Protein AF-A0A5B8UF70-F1 (afdb_monomer_lite)

Structure (mmCIF, N/CA/C/O backbone):
data_AF-A0A5B8UF70-F1
#
_entry.id   AF-A0A5B8UF70-F1
#
loop_
_atom_site.group_PDB
_atom_site.id
_atom_site.type_symbol
_atom_site.label_atom_id
_atom_site.label_alt_id
_atom_site.label_comp_id
_atom_site.label_asym_id
_atom_site.label_entity_id
_atom_site.label_seq_id
_atom_site.pdbx_PDB_ins_code
_atom_site.Cartn_x
_atom_site.Cartn_y
_atom_site.Cartn_z
_atom_site.occupancy
_atom_site.B_iso_or_equiv
_atom_site.auth_seq_id
_atom_site.auth_comp_id
_atom_site.auth_asym_id
_atom_site.auth_atom_id
_atom_site.pdbx_PDB_model_num
ATOM 1 N N . MET A 1 1 ? 13.671 -15.187 23.129 1.00 37.59 1 MET A N 1
ATOM 2 C CA . MET A 1 1 ? 13.662 -13.737 22.848 1.00 37.59 1 MET A CA 1
ATOM 3 C C . MET A 1 1 ? 12.941 -13.544 21.526 1.00 37.59 1 MET A C 1
ATOM 5 O O . MET A 1 1 ? 13.438 -14.039 20.524 1.00 37.59 1 MET A O 1
ATOM 9 N N . SER A 1 2 ? 11.748 -12.949 21.518 1.00 44.66 2 SER A N 1
ATOM 10 C CA . SER A 1 2 ? 11.069 -12.586 20.269 1.00 44.66 2 SER A CA 1
ATOM 11 C C . SER A 1 2 ? 11.820 -11.409 19.648 1.00 44.66 2 SER A C 1
ATOM 13 O O . SER A 1 2 ? 11.979 -10.383 20.310 1.00 44.66 2 SER A O 1
ATOM 15 N N . GLN A 1 3 ? 12.328 -11.554 18.423 1.00 54.28 3 GLN A N 1
ATOM 16 C CA . GLN A 1 3 ? 12.873 -10.413 17.686 1.00 54.28 3 GLN A CA 1
ATOM 17 C C . GLN A 1 3 ? 11.777 -9.349 17.543 1.00 54.28 3 GLN A C 1
ATOM 19 O O . GLN A 1 3 ? 10.652 -9.668 17.165 1.00 54.28 3 GLN A O 1
ATOM 24 N N . SER A 1 4 ? 12.095 -8.103 17.896 1.00 74.62 4 SER A N 1
ATOM 25 C CA . SER A 1 4 ? 11.185 -6.972 17.706 1.00 74.62 4 SER A CA 1
ATOM 26 C C . SER A 1 4 ? 11.009 -6.715 16.210 1.00 74.62 4 SER A C 1
ATOM 28 O O . SER A 1 4 ? 12.006 -6.609 15.494 1.00 74.62 4 SER A O 1
ATOM 30 N N . THR A 1 5 ? 9.766 -6.626 15.734 1.00 84.69 5 THR A N 1
ATOM 31 C CA . THR A 1 5 ? 9.464 -6.325 14.328 1.00 84.69 5 THR A CA 1
ATOM 32 C C . THR A 1 5 ? 9.945 -4.919 13.974 1.00 84.69 5 THR A C 1
ATOM 34 O O . THR A 1 5 ? 9.634 -3.962 14.682 1.00 84.69 5 THR A O 1
ATOM 37 N N . THR A 1 6 ? 10.689 -4.774 12.878 1.00 89.06 6 THR A N 1
ATOM 38 C CA . THR A 1 6 ? 11.172 -3.470 12.400 1.00 89.06 6 THR A CA 1
ATOM 39 C C . THR A 1 6 ? 10.108 -2.726 11.593 1.00 89.06 6 THR A C 1
ATOM 41 O O . THR A 1 6 ? 9.132 -3.307 11.114 1.00 89.06 6 THR A O 1
ATOM 44 N N . PHE A 1 7 ? 10.309 -1.422 11.389 1.00 90.06 7 PHE A N 1
ATOM 45 C CA . PHE A 1 7 ? 9.405 -0.597 10.584 1.00 90.06 7 PHE A CA 1
ATOM 46 C C . PHE A 1 7 ? 9.292 -1.095 9.138 1.00 90.06 7 PHE A C 1
ATOM 48 O O . PHE A 1 7 ? 8.186 -1.285 8.638 1.00 90.06 7 PHE A O 1
ATOM 55 N N . SER A 1 8 ? 10.422 -1.406 8.492 1.00 89.81 8 SER A N 1
ATOM 56 C CA . SER A 1 8 ? 10.417 -1.962 7.134 1.00 89.81 8 SER A CA 1
ATOM 57 C C . SER A 1 8 ? 9.739 -3.335 7.079 1.00 89.81 8 SER A C 1
ATOM 59 O O . SER A 1 8 ? 9.042 -3.619 6.111 1.00 89.81 8 SER A O 1
ATOM 61 N N . GLN A 1 9 ? 9.879 -4.170 8.118 1.00 90.44 9 GLN A N 1
ATOM 62 C CA . GLN A 1 9 ? 9.151 -5.441 8.200 1.00 90.44 9 GLN A CA 1
ATOM 63 C C . GLN A 1 9 ? 7.635 -5.218 8.281 1.00 90.44 9 GLN A C 1
ATOM 65 O O . GLN A 1 9 ? 6.899 -5.890 7.565 1.00 90.44 9 GLN A O 1
ATOM 70 N N . ARG A 1 10 ? 7.159 -4.232 9.059 1.00 92.06 10 ARG A N 1
ATOM 71 C CA . ARG A 1 10 ? 5.728 -3.867 9.088 1.00 92.06 10 ARG A CA 1
ATOM 72 C C . ARG A 1 10 ? 5.209 -3.360 7.754 1.00 92.06 10 ARG A C 1
ATOM 74 O O . ARG A 1 10 ? 4.066 -3.635 7.408 1.00 92.06 10 ARG A O 1
ATOM 81 N N . VAL A 1 11 ? 6.026 -2.632 6.997 1.00 93.38 11 VAL A N 1
ATOM 82 C CA . VAL A 1 11 ? 5.641 -2.244 5.639 1.00 93.38 11 VAL A CA 1
ATOM 83 C C . VAL A 1 11 ? 5.537 -3.484 4.753 1.00 93.38 11 VAL A C 1
ATOM 85 O O . VAL A 1 11 ? 4.512 -3.657 4.106 1.00 93.38 11 VAL A O 1
ATOM 88 N N . ASN A 1 12 ? 6.531 -4.375 4.774 1.00 93.12 12 ASN A N 1
ATOM 89 C CA . ASN A 1 12 ? 6.530 -5.605 3.974 1.00 93.12 12 ASN A CA 1
ATOM 90 C C . ASN A 1 12 ? 5.330 -6.513 4.292 1.00 93.12 12 ASN A C 1
ATOM 92 O O . ASN A 1 12 ? 4.776 -7.127 3.385 1.00 93.12 12 ASN A O 1
ATOM 96 N N . GLU A 1 13 ? 4.866 -6.561 5.546 1.00 93.81 13 GLU A N 1
ATOM 97 C CA . GLU A 1 13 ? 3.632 -7.272 5.918 1.00 93.81 13 GLU A CA 1
ATOM 98 C C . GLU A 1 13 ? 2.423 -6.795 5.099 1.00 93.81 13 GLU A C 1
ATOM 100 O O . GLU A 1 13 ? 1.655 -7.631 4.634 1.00 93.81 13 GLU A O 1
ATOM 105 N N . LEU A 1 14 ? 2.292 -5.491 4.813 1.00 94.75 14 LEU A N 1
ATOM 106 C CA . LEU A 1 14 ? 1.214 -4.959 3.959 1.00 94.75 14 LEU A CA 1
ATOM 107 C C . LEU A 1 14 ? 1.291 -5.447 2.503 1.00 94.75 14 LEU A C 1
ATOM 109 O O . LEU A 1 14 ? 0.296 -5.376 1.781 1.00 94.75 14 LEU A O 1
ATOM 113 N N . PHE A 1 15 ? 2.449 -5.960 2.089 1.00 94.69 15 PHE A N 1
ATOM 114 C CA . PHE A 1 15 ? 2.713 -6.572 0.788 1.00 94.69 15 PHE A CA 1
ATOM 115 C C . PHE A 1 15 ? 2.895 -8.091 0.916 1.00 94.69 15 PHE A C 1
ATOM 117 O O . PHE A 1 15 ? 3.689 -8.685 0.193 1.00 94.69 1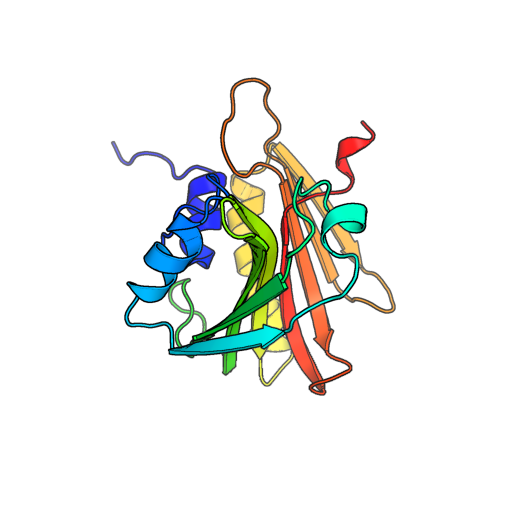5 PHE A O 1
ATOM 124 N N . PHE A 1 16 ? 2.174 -8.730 1.844 1.00 94.06 16 PHE A N 1
ATOM 125 C CA . PHE A 1 16 ? 2.200 -10.186 2.046 1.00 94.06 16 PHE A CA 1
ATOM 126 C C . PHE A 1 16 ? 3.601 -10.730 2.375 1.00 94.06 16 PHE A C 1
ATOM 128 O O . PHE A 1 16 ? 3.969 -11.838 1.994 1.00 94.06 16 PHE A O 1
ATOM 135 N N . GLY A 1 17 ? 4.401 -9.932 3.086 1.00 91.94 17 GLY A N 1
ATOM 136 C CA . GLY A 1 17 ? 5.769 -10.271 3.477 1.00 91.94 17 GLY A CA 1
ATOM 137 C C . GLY A 1 17 ? 6.813 -10.045 2.383 1.00 91.94 17 GLY A C 1
ATOM 138 O O . GLY A 1 17 ? 7.997 -10.267 2.635 1.00 91.94 17 GLY A O 1
ATOM 139 N N . VAL A 1 18 ? 6.412 -9.583 1.194 1.00 92.12 18 VAL A N 1
ATOM 140 C CA . VAL A 1 18 ? 7.345 -9.261 0.112 1.00 92.12 18 VAL A CA 1
ATOM 141 C C . VAL A 1 18 ? 8.217 -8.074 0.510 1.00 92.12 18 VAL A C 1
ATOM 143 O O . VAL A 1 18 ? 7.721 -7.034 0.944 1.00 92.12 18 VAL A O 1
ATOM 146 N N . ASP A 1 19 ? 9.531 -8.224 0.339 1.00 89.56 19 ASP A N 1
ATOM 147 C CA . ASP A 1 19 ? 10.475 -7.143 0.591 1.00 89.56 19 ASP A CA 1
ATOM 148 C C . ASP A 1 19 ? 10.416 -6.080 -0.508 1.00 89.56 19 ASP A C 1
ATOM 150 O O . ASP A 1 19 ? 10.939 -6.257 -1.611 1.00 89.56 19 ASP A O 1
ATOM 154 N N . ILE A 1 20 ? 9.795 -4.945 -0.188 1.00 88.31 20 ILE A N 1
ATOM 155 C CA . ILE A 1 20 ? 9.650 -3.830 -1.127 1.00 88.31 20 ILE A CA 1
ATOM 156 C C . ILE A 1 20 ? 10.815 -2.834 -1.068 1.00 88.31 20 ILE A C 1
ATOM 158 O O . ILE A 1 20 ? 10.847 -1.866 -1.835 1.00 88.31 20 ILE A O 1
ATOM 162 N N . SER A 1 21 ? 11.781 -3.045 -0.169 1.00 79.44 21 SER A N 1
ATOM 163 C CA . SER A 1 21 ? 12.907 -2.128 0.011 1.00 79.44 21 SER A CA 1
ATOM 164 C C . SER A 1 21 ? 13.884 -2.141 -1.166 1.00 79.44 21 SER A C 1
ATOM 166 O O . SER A 1 21 ? 14.458 -1.102 -1.497 1.00 79.44 21 SER A O 1
ATOM 168 N N . ASN A 1 22 ? 14.023 -3.287 -1.840 1.00 67.31 22 ASN A N 1
ATOM 169 C CA . ASN A 1 22 ? 15.005 -3.483 -2.906 1.00 67.31 22 ASN A CA 1
ATOM 170 C C . ASN A 1 22 ? 14.575 -2.889 -4.265 1.00 67.31 22 ASN A C 1
ATOM 172 O O . ASN A 1 22 ? 15.375 -2.873 -5.191 1.00 67.31 22 ASN A O 1
ATOM 176 N N . LYS A 1 23 ? 13.339 -2.367 -4.407 1.00 65.31 23 LYS A N 1
ATOM 177 C CA . LYS A 1 23 ? 12.801 -1.665 -5.607 1.00 65.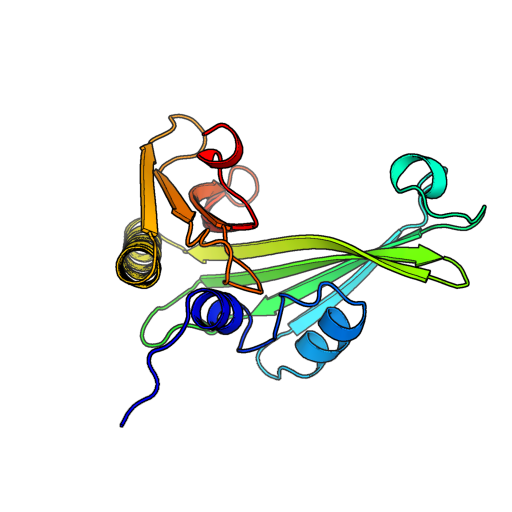31 23 LYS A CA 1
ATOM 178 C C . LYS A 1 23 ? 13.256 -2.233 -6.972 1.00 65.31 23 LYS A C 1
ATOM 180 O O . LYS A 1 23 ? 13.386 -1.501 -7.956 1.00 65.31 23 LYS A O 1
ATOM 185 N N . SER A 1 24 ? 13.510 -3.533 -7.034 1.00 65.38 24 SER A N 1
ATOM 186 C CA . SER A 1 24 ? 14.096 -4.227 -8.173 1.00 65.38 24 SER A CA 1
ATOM 187 C C . SER A 1 24 ? 12.994 -4.868 -9.006 1.00 65.38 24 SER A C 1
ATOM 189 O O . SER A 1 24 ? 11.869 -5.057 -8.543 1.00 65.38 24 SER A O 1
ATOM 191 N N . ALA A 1 25 ? 13.319 -5.259 -10.239 1.00 62.03 25 ALA A N 1
ATOM 192 C CA . ALA A 1 25 ? 12.412 -6.033 -11.086 1.00 62.03 25 ALA A CA 1
ATOM 193 C C . ALA A 1 25 ? 11.889 -7.311 -10.392 1.00 62.03 25 ALA A C 1
ATOM 195 O O . ALA A 1 25 ? 10.752 -7.705 -10.633 1.00 62.03 25 ALA A O 1
ATOM 196 N N . SER A 1 26 ? 12.671 -7.890 -9.469 1.00 77.62 26 SER A N 1
ATOM 197 C CA . SER A 1 26 ? 12.289 -9.065 -8.675 1.00 77.62 26 SER A CA 1
ATOM 198 C C . SER A 1 26 ? 11.131 -8.824 -7.700 1.00 77.62 26 SER A C 1
ATOM 200 O O . SER A 1 26 ? 10.573 -9.791 -7.184 1.00 77.62 26 SER A O 1
ATOM 202 N N . LEU A 1 27 ? 10.736 -7.567 -7.450 1.00 86.88 27 LEU A N 1
ATOM 203 C CA . LEU A 1 27 ? 9.512 -7.254 -6.709 1.00 86.88 27 LEU A CA 1
ATOM 204 C C . LEU A 1 27 ? 8.285 -7.833 -7.424 1.00 86.88 27 LEU A C 1
ATOM 206 O O . LEU A 1 27 ? 7.400 -8.384 -6.774 1.00 86.88 27 LEU A O 1
ATOM 210 N N . LEU A 1 28 ? 8.252 -7.737 -8.758 1.00 89.31 28 LEU A N 1
ATOM 211 C CA . LEU A 1 28 ? 7.158 -8.282 -9.556 1.00 89.31 28 LEU A CA 1
ATOM 212 C C . LEU A 1 28 ? 7.066 -9.802 -9.383 1.00 89.31 28 LEU A C 1
ATOM 214 O O . LEU A 1 28 ? 5.997 -10.309 -9.062 1.00 89.31 28 LEU A O 1
ATOM 218 N N . ASP A 1 29 ? 8.189 -10.504 -9.542 1.00 89.06 29 ASP A N 1
ATOM 219 C CA . ASP A 1 29 ? 8.247 -11.966 -9.420 1.00 89.06 29 ASP A CA 1
ATOM 220 C C . ASP A 1 29 ? 7.864 -12.432 -8.009 1.00 89.06 29 ASP A C 1
ATOM 222 O O . ASP A 1 29 ? 7.147 -13.417 -7.842 1.00 89.06 29 ASP A O 1
ATOM 226 N N . SER A 1 30 ? 8.280 -11.678 -6.986 1.00 92.75 30 SER A N 1
ATOM 227 C CA . SER A 1 30 ? 7.905 -11.949 -5.596 1.00 92.75 30 SER A CA 1
ATOM 228 C C . SER A 1 30 ? 6.396 -11.834 -5.392 1.00 92.75 30 SER A C 1
ATOM 230 O O . SER A 1 30 ? 5.801 -12.726 -4.799 1.00 92.75 30 SER A O 1
ATOM 232 N N . LEU A 1 31 ? 5.757 -10.791 -5.930 1.00 93.62 31 LEU A N 1
ATOM 233 C CA . LEU A 1 31 ? 4.303 -10.618 -5.848 1.00 93.62 31 LEU A CA 1
ATOM 234 C C . LEU A 1 31 ? 3.546 -11.682 -6.655 1.00 93.62 31 LEU A C 1
ATOM 236 O O . LEU A 1 31 ? 2.544 -12.202 -6.175 1.00 93.62 31 LEU A O 1
ATOM 240 N N . LEU A 1 32 ? 4.047 -12.069 -7.834 1.00 93.25 32 LEU A N 1
ATOM 241 C CA . LEU A 1 32 ? 3.483 -13.164 -8.637 1.00 93.25 32 LEU A CA 1
ATOM 242 C C . LEU A 1 32 ? 3.496 -14.513 -7.905 1.00 93.25 32 LEU A C 1
ATOM 244 O O . LEU A 1 32 ? 2.671 -15.374 -8.198 1.00 93.25 32 LEU A O 1
ATOM 248 N N . SER A 1 33 ? 4.420 -14.704 -6.961 1.00 94.19 33 SER A N 1
ATOM 249 C CA . SER A 1 33 ? 4.519 -15.936 -6.175 1.00 94.19 33 SER A CA 1
ATOM 250 C C . SER A 1 33 ? 3.520 -16.024 -5.015 1.00 94.19 33 SER A C 1
ATOM 252 O O . SER A 1 33 ? 3.382 -17.097 -4.427 1.00 94.19 33 SER A O 1
ATOM 254 N N . ILE A 1 34 ? 2.820 -14.930 -4.683 1.00 95.62 34 ILE A N 1
ATOM 255 C CA . ILE A 1 34 ? 1.876 -14.872 -3.561 1.00 95.62 34 ILE A CA 1
ATOM 256 C C . ILE A 1 34 ? 0.505 -15.422 -3.990 1.00 95.62 34 ILE A C 1
ATOM 258 O O . ILE A 1 34 ? -0.180 -14.781 -4.788 1.00 95.62 34 ILE A O 1
ATOM 262 N N . PRO A 1 35 ? 0.039 -16.559 -3.436 1.00 94.00 35 PRO A N 1
ATOM 263 C CA . PRO A 1 35 ? -1.210 -17.195 -3.872 1.00 94.00 35 PRO A CA 1
ATOM 264 C C . PRO A 1 35 ? -2.476 -16.362 -3.633 1.00 94.00 35 PRO A C 1
ATOM 266 O O . PRO A 1 35 ? -3.474 -16.550 -4.321 1.00 94.00 35 PRO A O 1
ATOM 269 N N . GLN A 1 36 ? -2.448 -15.460 -2.649 1.00 94.62 36 GLN A N 1
ATOM 270 C CA . GLN A 1 36 ? -3.566 -14.579 -2.301 1.00 94.62 36 GLN A CA 1
ATOM 271 C C . GLN A 1 36 ? -3.745 -13.417 -3.289 1.00 94.62 36 GLN A C 1
ATOM 273 O O . GLN A 1 36 ? -4.737 -12.691 -3.205 1.00 94.62 36 GLN A O 1
ATOM 278 N N . LEU A 1 37 ? -2.782 -13.203 -4.192 1.00 96.38 37 LEU A N 1
ATOM 279 C CA . LEU A 1 37 ? -2.803 -12.108 -5.150 1.00 96.38 37 LEU A CA 1
ATOM 280 C C . LEU A 1 37 ? -3.306 -12.582 -6.515 1.00 96.38 37 LEU A C 1
ATOM 282 O O . LEU A 1 37 ? -2.739 -13.471 -7.146 1.00 96.38 37 LEU A O 1
ATOM 286 N N . HIS A 1 38 ? -4.334 -11.911 -7.022 1.00 96.62 38 HIS A N 1
ATOM 287 C CA . HIS A 1 38 ? -4.813 -12.076 -8.388 1.00 96.62 38 HIS A CA 1
ATOM 288 C C . HIS A 1 38 ? -4.157 -11.039 -9.293 1.00 96.62 38 HIS A C 1
ATOM 290 O O . HIS A 1 38 ? -4.447 -9.841 -9.200 1.00 96.62 38 HIS A O 1
ATOM 296 N N . HIS A 1 39 ? -3.259 -11.510 -10.155 1.00 95.56 39 HIS A N 1
ATOM 297 C CA . HIS A 1 39 ? -2.485 -10.674 -11.064 1.00 95.56 39 HIS A CA 1
ATOM 298 C C . HIS A 1 39 ? -3.242 -10.365 -12.364 1.00 95.56 39 HIS A C 1
ATOM 300 O O . HIS A 1 39 ? -3.901 -11.221 -12.950 1.00 95.56 39 HIS A O 1
ATOM 306 N N . SER A 1 40 ? -3.115 -9.122 -12.815 1.00 91.12 40 SER A N 1
ATOM 307 C CA . SER A 1 40 ? -3.490 -8.645 -14.144 1.00 91.12 40 SER A CA 1
ATOM 308 C C . SER A 1 40 ? -2.452 -7.628 -14.616 1.00 91.12 40 SER A C 1
ATOM 310 O O . SER A 1 40 ? -1.906 -6.872 -13.808 1.00 91.12 40 SER A O 1
ATOM 312 N N . ASP A 1 41 ? -2.145 -7.592 -15.905 1.00 84.06 41 ASP A N 1
ATOM 313 C CA . ASP A 1 41 ? -1.191 -6.644 -16.471 1.00 84.06 41 ASP A CA 1
ATOM 314 C C . ASP A 1 41 ? -1.732 -5.922 -17.702 1.00 84.06 41 ASP A C 1
ATOM 316 O O . ASP A 1 41 ? -2.545 -6.433 -18.471 1.00 84.06 41 ASP A O 1
ATOM 320 N N . ASN A 1 42 ? -1.256 -4.693 -17.888 1.00 76.69 42 ASN A N 1
ATOM 321 C CA . ASN A 1 42 ? -1.391 -3.968 -19.137 1.00 76.69 42 ASN A CA 1
ATOM 322 C C . ASN A 1 42 ? -0.056 -3.309 -19.520 1.00 76.69 42 ASN A C 1
ATOM 324 O O . ASN A 1 42 ? 0.534 -2.510 -18.791 1.00 76.69 42 ASN A O 1
ATOM 328 N N . GLY A 1 43 ? 0.452 -3.671 -20.697 1.00 69.69 43 GLY A N 1
ATOM 329 C CA . GLY A 1 43 ? 1.630 -3.043 -21.290 1.00 69.69 43 GLY A CA 1
ATOM 330 C C . GLY A 1 43 ? 1.227 -1.865 -22.171 1.00 69.69 43 GLY A C 1
ATOM 331 O O . GLY A 1 43 ? 0.385 -2.020 -23.056 1.00 69.69 43 GLY A O 1
ATOM 332 N N . VAL A 1 44 ? 1.845 -0.699 -21.976 1.00 69.38 44 VAL A N 1
ATOM 333 C CA . VAL A 1 44 ? 1.644 0.479 -22.831 1.00 69.38 44 VAL A CA 1
ATOM 334 C C . VAL A 1 44 ? 2.994 0.984 -23.334 1.00 69.38 44 VAL A C 1
ATOM 336 O O . VAL A 1 44 ? 3.877 1.364 -22.565 1.00 69.38 44 VAL A O 1
ATOM 339 N N . ARG A 1 45 ? 3.165 1.041 -24.659 1.00 68.50 45 ARG A N 1
ATOM 340 C CA . ARG A 1 45 ? 4.330 1.705 -25.259 1.00 68.50 45 ARG A CA 1
ATOM 341 C C . ARG A 1 45 ? 4.144 3.216 -25.179 1.00 68.50 45 ARG A C 1
ATOM 343 O O . ARG A 1 45 ? 3.175 3.741 -25.719 1.00 68.50 45 ARG A O 1
ATOM 350 N N . GLN A 1 46 ? 5.075 3.905 -24.526 1.00 66.06 46 GLN A N 1
ATOM 351 C CA . GLN A 1 46 ? 5.060 5.360 -24.397 1.00 66.06 46 GLN A CA 1
ATOM 352 C C . GLN A 1 46 ? 6.224 5.965 -25.184 1.00 66.06 46 GLN A C 1
ATOM 354 O O . GLN A 1 46 ? 7.379 5.591 -24.994 1.00 66.06 46 GLN A O 1
ATOM 359 N N . TRP A 1 47 ? 5.919 6.910 -26.073 1.00 60.19 47 TRP A N 1
ATOM 360 C CA . TRP A 1 47 ? 6.937 7.703 -26.762 1.00 60.19 47 TRP A CA 1
ATOM 361 C C . TRP A 1 47 ? 7.641 8.630 -25.756 1.00 60.19 47 TRP A C 1
ATOM 363 O O . TRP A 1 47 ? 6.981 9.198 -24.890 1.00 60.19 47 TRP A O 1
ATOM 373 N N . ASN A 1 48 ? 8.964 8.790 -25.862 1.00 62.62 48 ASN A N 1
ATOM 374 C CA . ASN A 1 48 ? 9.802 9.628 -24.985 1.00 62.62 48 ASN A CA 1
ATOM 375 C C . ASN A 1 48 ? 9.879 9.231 -23.492 1.00 62.62 48 ASN A C 1
ATOM 377 O O . ASN A 1 48 ? 10.368 10.015 -22.674 1.00 62.62 48 ASN A O 1
ATOM 381 N N . LEU A 1 49 ? 9.449 8.023 -23.105 1.00 66.75 49 LEU A N 1
ATOM 382 C CA . LEU A 1 49 ? 9.581 7.550 -21.717 1.00 66.75 49 LEU A CA 1
ATOM 383 C C . LEU A 1 49 ? 11.047 7.544 -21.241 1.00 66.75 49 LEU A C 1
ATOM 385 O O . LEU A 1 49 ? 11.352 7.806 -20.080 1.00 66.75 49 LEU A O 1
ATOM 389 N N . ASN A 1 50 ? 11.962 7.299 -22.173 1.00 62.22 50 ASN A N 1
ATOM 390 C CA . ASN A 1 50 ? 13.403 7.373 -21.984 1.00 62.22 50 ASN A CA 1
ATOM 391 C C . ASN A 1 50 ? 13.896 8.748 -21.508 1.00 62.22 50 ASN A C 1
ATOM 393 O O . ASN A 1 50 ? 14.737 8.807 -20.613 1.00 62.22 50 ASN A O 1
ATOM 397 N N . VAL A 1 51 ? 13.334 9.835 -22.047 1.00 61.47 51 VAL A N 1
ATOM 398 C CA . VAL A 1 51 ? 13.655 11.216 -21.655 1.00 61.47 51 VAL A CA 1
ATOM 399 C C . VAL A 1 51 ? 13.104 11.525 -20.263 1.00 61.47 51 VAL A C 1
ATOM 401 O O . VAL A 1 51 ? 13.809 12.101 -19.443 1.00 61.47 51 VAL A O 1
ATOM 404 N N . ALA A 1 52 ? 11.870 11.105 -19.972 1.00 57.81 52 ALA A N 1
ATOM 405 C CA . ALA A 1 52 ? 11.219 11.377 -18.689 1.00 57.81 52 ALA A CA 1
ATOM 406 C C . ALA A 1 52 ? 11.820 10.590 -17.510 1.00 57.81 52 ALA A C 1
ATOM 408 O O . ALA A 1 52 ? 11.647 10.980 -16.358 1.00 57.81 52 ALA A O 1
ATOM 409 N N . MET A 1 53 ? 12.495 9.471 -17.783 1.00 63.66 53 MET A N 1
ATOM 410 C CA . MET A 1 53 ? 12.939 8.531 -16.748 1.00 63.66 53 MET A CA 1
ATOM 411 C C . MET A 1 53 ? 14.438 8.224 -16.782 1.00 63.66 53 MET A C 1
ATOM 413 O O . MET A 1 53 ? 14.882 7.278 -16.121 1.00 63.66 53 MET A O 1
ATOM 417 N N . GLU A 1 54 ? 15.195 9.002 -17.561 1.00 65.19 54 GLU A N 1
ATOM 418 C CA . GLU A 1 54 ? 16.644 8.866 -17.768 1.00 65.19 54 GLU A CA 1
ATOM 419 C C . GLU A 1 54 ? 17.069 7.451 -18.203 1.00 65.19 54 GLU A C 1
ATOM 421 O O . GLU A 1 54 ? 18.183 6.990 -17.935 1.00 65.19 54 GLU A O 1
ATOM 426 N N . MET A 1 55 ? 16.177 6.721 -18.876 1.00 66.25 55 MET A N 1
ATOM 427 C CA . MET A 1 55 ? 16.498 5.396 -19.395 1.00 66.25 55 MET A CA 1
ATOM 428 C C . MET A 1 55 ? 17.270 5.578 -20.702 1.00 66.25 55 MET A C 1
ATOM 430 O O . MET A 1 55 ? 16.747 6.128 -21.663 1.00 66.25 55 MET A O 1
ATOM 434 N N . LYS A 1 56 ? 18.528 5.130 -20.756 1.00 65.12 56 LYS A N 1
ATOM 435 C CA . LYS A 1 56 ? 19.410 5.277 -21.929 1.00 65.12 56 LYS A CA 1
ATOM 436 C C . LYS A 1 56 ? 19.025 4.314 -23.069 1.00 65.12 56 LYS A C 1
ATOM 438 O O . LYS A 1 56 ? 19.780 3.396 -23.373 1.00 65.12 56 LYS A O 1
ATOM 443 N N . SER A 1 57 ? 17.836 4.464 -23.655 1.00 70.44 57 SER A N 1
ATOM 444 C CA . SER A 1 57 ? 17.383 3.673 -24.810 1.00 70.44 57 SER A CA 1
ATOM 445 C C . SER A 1 57 ? 16.299 4.391 -25.608 1.00 70.44 57 SER A C 1
ATOM 447 O O . SER A 1 57 ? 15.447 5.056 -25.035 1.00 70.44 57 SER A O 1
ATOM 449 N N . ASP A 1 58 ? 16.282 4.204 -26.923 1.00 69.12 58 ASP A N 1
ATOM 450 C CA . ASP A 1 58 ? 15.293 4.794 -27.839 1.00 69.12 58 ASP A CA 1
ATOM 451 C C . ASP A 1 58 ? 13.974 3.998 -27.854 1.00 69.12 58 ASP A C 1
ATOM 453 O O . ASP A 1 58 ? 12.972 4.420 -28.432 1.00 69.12 58 ASP A O 1
ATOM 457 N N . LYS A 1 59 ? 13.973 2.825 -27.206 1.00 74.94 59 LYS A N 1
ATOM 458 C CA . LYS A 1 59 ? 12.833 1.918 -27.062 1.00 74.94 59 LYS A CA 1
ATOM 459 C C . LYS A 1 59 ? 12.575 1.678 -25.581 1.00 74.94 59 LYS A C 1
ATOM 461 O O . LYS A 1 59 ? 13.096 0.736 -24.989 1.00 74.94 59 LYS A O 1
ATOM 466 N N . ALA A 1 60 ? 11.771 2.554 -24.994 1.00 78.62 60 ALA A N 1
ATOM 467 C CA . ALA A 1 60 ? 11.289 2.414 -23.628 1.00 78.62 60 ALA A CA 1
ATOM 468 C C . ALA A 1 60 ? 9.768 2.209 -23.628 1.00 78.62 60 ALA A C 1
ATOM 470 O O . ALA A 1 60 ? 9.048 2.820 -24.420 1.00 78.62 60 ALA A O 1
ATOM 471 N N . TRP A 1 61 ? 9.269 1.348 -22.749 1.00 82.81 61 TRP A N 1
ATOM 472 C CA . TRP A 1 61 ? 7.839 1.174 -22.500 1.00 82.81 61 TRP A CA 1
ATOM 473 C C . TRP A 1 61 ? 7.561 1.082 -21.005 1.00 82.81 61 TRP A C 1
ATOM 475 O O . TRP A 1 61 ? 8.468 0.846 -20.205 1.00 82.81 61 TRP A O 1
ATOM 485 N N . SER A 1 62 ? 6.302 1.298 -20.631 1.00 85.62 62 SER A N 1
ATOM 486 C CA . SER A 1 62 ? 5.847 1.081 -19.267 1.00 85.62 62 SER A CA 1
ATOM 487 C C . SER A 1 62 ? 4.875 -0.087 -19.222 1.00 85.62 62 SER A C 1
ATOM 489 O O . SER A 1 62 ? 3.987 -0.239 -20.064 1.00 85.62 62 SER A O 1
ATOM 491 N N . SER A 1 63 ? 5.070 -0.948 -18.238 1.00 87.06 63 SER A N 1
ATOM 492 C CA . SER A 1 63 ? 4.154 -2.027 -17.902 1.00 87.06 63 SER A CA 1
ATOM 493 C C . SER A 1 63 ? 3.562 -1.719 -16.537 1.00 87.06 63 SER A C 1
ATOM 495 O O . SER A 1 63 ? 4.256 -1.292 -15.608 1.00 87.06 63 SER A O 1
ATOM 497 N N . ARG A 1 64 ? 2.249 -1.874 -16.417 1.00 89.81 64 ARG A N 1
ATOM 498 C CA . ARG A 1 64 ? 1.554 -1.745 -15.146 1.00 89.81 64 ARG A CA 1
ATOM 499 C C . ARG A 1 64 ? 0.958 -3.099 -14.802 1.00 89.81 64 ARG A C 1
ATOM 501 O O . ARG A 1 64 ? 0.233 -3.704 -15.584 1.00 89.81 64 ARG A O 1
ATOM 508 N N . HIS A 1 65 ? 1.308 -3.565 -13.615 1.00 92.19 65 HIS A N 1
ATOM 509 C CA . HIS A 1 65 ? 0.883 -4.837 -13.062 1.00 92.19 65 HIS A CA 1
ATOM 510 C C . HIS A 1 65 ? 0.028 -4.546 -11.839 1.00 92.19 65 HIS A C 1
ATOM 512 O O . HIS A 1 65 ? 0.482 -3.902 -10.894 1.00 92.19 65 HIS A O 1
ATOM 518 N N . GLN A 1 66 ? -1.211 -5.006 -11.868 1.00 95.06 66 GLN A N 1
ATOM 519 C CA . GLN A 1 66 ? -2.159 -4.861 -10.785 1.00 95.06 66 GLN A CA 1
ATOM 520 C C . GLN A 1 66 ? -2.382 -6.220 -10.125 1.00 95.06 66 GLN A C 1
ATOM 522 O O . GLN A 1 66 ? -2.702 -7.205 -10.787 1.00 95.06 66 GLN A O 1
ATOM 527 N N . PHE A 1 67 ? -2.234 -6.252 -8.809 1.00 96.38 67 PHE A N 1
ATOM 528 C CA . PHE A 1 67 ? -2.488 -7.402 -7.958 1.00 96.38 67 PHE A CA 1
ATOM 529 C C . PHE A 1 67 ? -3.667 -7.069 -7.055 1.00 96.38 67 PHE A C 1
ATOM 531 O O . PHE A 1 67 ? -3.570 -6.154 -6.239 1.00 96.38 67 PHE A O 1
ATOM 538 N N . SER A 1 68 ? -4.778 -7.779 -7.213 1.00 97.06 68 SER A N 1
ATOM 539 C CA . SER A 1 68 ? -5.961 -7.621 -6.362 1.00 97.06 68 SER A CA 1
ATOM 540 C C . SER A 1 68 ? -6.045 -8.736 -5.324 1.00 97.06 68 SER A C 1
ATOM 542 O O . SER A 1 68 ? -5.600 -9.852 -5.578 1.00 97.06 68 SER A O 1
ATOM 544 N N . PHE A 1 69 ? -6.596 -8.434 -4.152 1.00 96.50 69 PHE A N 1
ATOM 545 C CA . PHE A 1 69 ? -6.764 -9.391 -3.059 1.00 96.50 69 PHE A CA 1
ATOM 546 C C . PHE A 1 69 ? -8.019 -9.083 -2.244 1.00 96.50 69 PHE A C 1
ATOM 548 O O . PHE A 1 69 ? -8.377 -7.923 -2.055 1.00 96.50 69 PHE A O 1
ATOM 555 N N . SER A 1 70 ? -8.696 -10.117 -1.750 1.00 94.44 70 SER A N 1
ATOM 556 C CA . SER A 1 70 ? -9.875 -9.985 -0.877 1.00 94.44 70 SER A CA 1
ATOM 557 C C . SER A 1 70 ? -9.556 -10.236 0.597 1.00 94.44 70 SER A C 1
ATOM 559 O O . SER A 1 70 ? -10.327 -9.855 1.473 1.00 94.44 70 SER A O 1
ATOM 561 N N . GLU A 1 71 ? -8.422 -10.875 0.884 1.00 91.88 71 GLU A N 1
ATOM 562 C CA . GLU A 1 71 ? -7.963 -11.152 2.242 1.00 91.88 71 GLU A CA 1
ATOM 563 C C . GLU A 1 71 ? -6.991 -10.070 2.708 1.00 91.88 71 GLU A C 1
ATOM 565 O O . GLU A 1 71 ? -6.013 -9.756 2.032 1.00 91.88 71 GLU A O 1
ATOM 570 N N . SER A 1 72 ? -7.257 -9.492 3.879 1.00 90.81 72 SER A N 1
ATOM 571 C CA . SER A 1 72 ? -6.366 -8.499 4.474 1.00 90.81 72 SER A CA 1
ATOM 572 C C . SER A 1 72 ? -5.004 -9.120 4.806 1.00 90.81 72 SER A C 1
ATOM 574 O O . SER A 1 72 ? -4.967 -10.146 5.487 1.00 90.81 72 SER A O 1
ATOM 576 N N . PRO A 1 73 ? -3.881 -8.468 4.443 1.00 88.69 73 PRO A N 1
ATOM 577 C CA . PRO A 1 73 ? -2.552 -8.901 4.877 1.00 88.69 73 PRO A CA 1
ATOM 578 C C . PRO A 1 73 ? -2.347 -8.750 6.396 1.00 88.69 73 PRO A C 1
ATOM 580 O O . PRO A 1 73 ? -1.394 -9.282 6.959 1.00 88.69 73 PRO A O 1
ATOM 583 N N . LEU A 1 74 ? -3.241 -8.024 7.078 1.00 86.19 74 LEU A N 1
ATOM 584 C CA . LEU A 1 74 ? -3.281 -7.911 8.532 1.00 86.19 74 LEU A CA 1
ATOM 585 C C . LEU A 1 74 ? -4.392 -8.792 9.122 1.00 86.19 74 LEU A C 1
ATOM 587 O O . LEU A 1 74 ? -5.519 -8.745 8.618 1.00 86.19 74 LEU A O 1
ATOM 591 N N . PRO A 1 75 ? -4.137 -9.509 10.232 1.00 80.06 75 PRO A N 1
ATOM 592 C CA . PRO A 1 75 ? -5.133 -10.378 10.850 1.00 80.06 75 PRO A CA 1
ATOM 593 C C . PRO A 1 75 ? -6.339 -9.585 11.374 1.00 80.06 75 PRO A C 1
ATOM 595 O O . PRO A 1 75 ? -6.216 -8.422 11.779 1.00 80.06 75 PRO A O 1
ATOM 598 N N . ASP A 1 76 ? -7.499 -10.242 11.403 1.00 77.56 76 ASP A N 1
ATOM 599 C CA . ASP A 1 76 ? -8.747 -9.776 12.030 1.00 77.56 76 ASP A CA 1
ATOM 600 C C . ASP A 1 76 ? -9.340 -8.474 11.464 1.00 77.56 76 ASP A C 1
ATOM 602 O O . ASP A 1 76 ? -10.094 -7.766 12.143 1.00 77.56 76 ASP A O 1
ATOM 606 N N . LEU A 1 77 ? -9.001 -8.130 10.221 1.00 79.69 77 LEU A N 1
ATOM 607 C CA . LEU A 1 77 ? -9.551 -6.974 9.522 1.00 79.69 77 LEU A CA 1
ATOM 608 C C . LEU A 1 77 ? -10.239 -7.415 8.232 1.00 79.69 77 LEU A C 1
ATOM 610 O O . LEU A 1 77 ? -9.607 -7.968 7.339 1.00 79.69 77 LEU A O 1
ATOM 614 N N . GLN A 1 78 ? -11.539 -7.150 8.133 1.00 86.75 78 GLN A N 1
ATOM 615 C CA . GLN A 1 78 ? -12.283 -7.351 6.894 1.00 86.75 78 GLN A CA 1
ATOM 616 C C . GLN A 1 78 ? -12.055 -6.169 5.955 1.00 86.75 78 GLN A C 1
ATOM 618 O O . GLN A 1 78 ? -12.086 -5.011 6.379 1.00 86.75 78 GLN A O 1
ATOM 623 N N . ILE A 1 79 ? -11.837 -6.482 4.684 1.00 94.31 79 ILE A N 1
ATOM 624 C CA . ILE A 1 79 ? -11.675 -5.526 3.591 1.00 94.31 79 ILE A CA 1
ATOM 625 C C . ILE A 1 79 ? -12.653 -5.908 2.479 1.00 94.31 79 ILE A C 1
ATOM 627 O O . ILE A 1 79 ? -13.049 -7.068 2.386 1.00 94.31 79 ILE A O 1
ATOM 631 N N . GLU A 1 80 ? -13.060 -4.952 1.647 1.00 94.50 80 GLU A N 1
ATOM 632 C CA . GLU A 1 80 ? -13.847 -5.274 0.448 1.00 94.50 80 GLU A CA 1
ATOM 633 C C . GLU A 1 80 ? -12.919 -5.781 -0.663 1.00 94.50 80 GLU A C 1
ATOM 635 O O . GLU A 1 80 ? -13.162 -6.822 -1.264 1.00 94.50 80 GLU A O 1
ATOM 640 N N . MET A 1 81 ? -11.833 -5.046 -0.906 1.00 95.69 81 MET A N 1
ATOM 641 C CA . MET A 1 81 ? -10.806 -5.380 -1.887 1.00 95.69 81 MET A CA 1
ATOM 642 C C . MET A 1 81 ? -9.546 -4.580 -1.580 1.00 95.69 81 MET A C 1
ATOM 644 O O . MET A 1 81 ? -9.628 -3.401 -1.243 1.00 95.69 81 MET A O 1
ATOM 648 N N . GLY A 1 82 ? -8.379 -5.180 -1.739 1.00 96.44 82 GLY A N 1
ATOM 649 C CA . GLY A 1 82 ? -7.109 -4.481 -1.777 1.00 96.44 82 GLY A CA 1
ATOM 650 C C . GLY A 1 82 ? -6.434 -4.613 -3.131 1.00 96.44 82 GLY A C 1
ATOM 651 O O . GLY A 1 82 ? -6.699 -5.544 -3.892 1.00 96.44 82 GLY A O 1
ATOM 652 N N . THR A 1 83 ? -5.572 -3.648 -3.425 1.00 96.50 83 THR A N 1
ATOM 653 C CA . THR A 1 83 ? -4.836 -3.566 -4.679 1.00 96.50 83 THR A CA 1
ATOM 654 C C . THR A 1 83 ? -3.402 -3.132 -4.416 1.00 96.50 83 THR A C 1
ATOM 656 O O . THR A 1 83 ? -3.159 -2.135 -3.731 1.00 96.50 83 THR A O 1
ATOM 659 N N . ILE A 1 84 ? -2.459 -3.839 -5.032 1.00 95.88 84 ILE A N 1
ATOM 660 C CA . ILE A 1 84 ? -1.079 -3.400 -5.230 1.00 95.88 84 ILE A CA 1
ATOM 661 C C . ILE A 1 84 ? -0.899 -3.131 -6.723 1.00 95.88 84 ILE A C 1
ATOM 663 O O . ILE A 1 84 ? -1.171 -3.999 -7.547 1.00 95.88 84 ILE A O 1
ATOM 667 N N . GLU A 1 85 ? -0.445 -1.938 -7.085 1.00 94.06 85 GLU A N 1
ATOM 668 C CA . GLU A 1 85 ? -0.104 -1.594 -8.466 1.00 94.06 85 GLU A CA 1
ATOM 669 C C . GLU A 1 85 ? 1.399 -1.342 -8.561 1.00 94.06 85 GLU A C 1
ATOM 671 O O . GLU A 1 85 ? 1.939 -0.453 -7.902 1.00 94.06 85 GLU A O 1
ATOM 676 N N . VAL A 1 86 ? 2.066 -2.122 -9.402 1.00 91.56 86 VAL A N 1
ATOM 677 C CA . VAL A 1 86 ? 3.487 -1.999 -9.712 1.00 91.56 86 VAL A CA 1
ATOM 678 C C . VAL A 1 86 ? 3.602 -1.428 -11.116 1.00 91.56 86 VAL A C 1
ATOM 680 O O . VAL A 1 86 ? 3.137 -2.038 -12.076 1.00 91.56 86 VAL A O 1
ATOM 683 N N . THR A 1 87 ? 4.226 -0.262 -11.253 1.00 89.38 87 THR A N 1
ATOM 684 C CA . THR A 1 87 ? 4.546 0.307 -12.568 1.00 89.38 87 THR A CA 1
ATOM 685 C C . THR A 1 87 ? 6.038 0.165 -12.823 1.00 89.38 87 THR A C 1
ATOM 687 O O . THR A 1 87 ? 6.852 0.658 -12.038 1.00 89.38 87 THR A O 1
ATOM 690 N N . LEU A 1 88 ? 6.393 -0.494 -13.921 1.00 87.44 88 LEU A N 1
ATOM 691 C CA . LEU A 1 88 ? 7.766 -0.776 -14.319 1.00 87.44 88 LEU A CA 1
ATOM 692 C C . LEU A 1 88 ? 8.078 -0.035 -15.618 1.00 87.44 88 LEU A C 1
ATOM 694 O O . LEU A 1 88 ? 7.245 0.072 -16.514 1.00 87.44 88 LEU A O 1
ATOM 698 N N . GLY A 1 89 ? 9.285 0.505 -15.689 1.00 85.62 89 GLY A N 1
ATOM 699 C CA . GLY A 1 89 ? 9.884 1.063 -16.887 1.00 85.62 89 GLY A CA 1
ATOM 700 C C . GLY A 1 89 ? 10.831 0.040 -17.463 1.00 85.62 89 GLY A C 1
ATOM 701 O O . GLY A 1 89 ? 11.705 -0.450 -16.746 1.00 85.62 89 GLY A O 1
ATOM 702 N N . GLU A 1 90 ? 10.660 -0.282 -18.732 1.00 82.62 90 GLU A N 1
ATOM 703 C CA . GLU A 1 90 ? 11.398 -1.343 -19.397 1.00 82.62 90 GLU A CA 1
ATOM 704 C C . GLU A 1 90 ? 12.036 -0.815 -20.684 1.00 82.62 90 GLU A C 1
ATOM 706 O O . GLU A 1 90 ? 11.436 -0.045 -21.436 1.00 82.62 90 GLU A O 1
ATOM 711 N N . THR A 1 91 ? 13.279 -1.221 -20.913 1.00 79.25 91 THR A N 1
ATOM 712 C CA . THR A 1 91 ? 13.991 -1.128 -22.189 1.00 79.25 91 THR A CA 1
ATOM 713 C C . THR A 1 91 ? 14.475 -2.522 -22.571 1.00 79.25 91 THR A C 1
ATOM 715 O O . THR A 1 91 ? 14.343 -3.469 -21.796 1.00 79.25 91 THR A O 1
ATOM 718 N N . ASP A 1 92 ? 15.133 -2.646 -23.723 1.00 77.62 92 ASP A N 1
ATOM 719 C CA . ASP A 1 92 ? 15.778 -3.899 -24.140 1.00 77.62 92 ASP A CA 1
ATOM 720 C C . ASP A 1 92 ? 16.828 -4.426 -23.126 1.00 77.62 92 ASP A C 1
ATOM 722 O O . ASP A 1 92 ? 17.211 -5.591 -23.194 1.00 77.62 92 ASP A O 1
ATOM 726 N N . SER A 1 93 ? 17.313 -3.593 -22.191 1.00 75.62 93 SER A N 1
ATOM 727 C CA . SER A 1 93 ? 18.399 -3.940 -21.257 1.00 75.62 93 SER A CA 1
ATOM 728 C C . SER A 1 93 ? 18.149 -3.599 -19.784 1.00 75.62 93 SER A C 1
ATOM 730 O O . SER A 1 93 ? 18.924 -4.025 -18.928 1.00 75.62 93 SER A O 1
ATOM 732 N N . VAL A 1 94 ? 17.106 -2.832 -19.454 1.00 77.88 94 VAL A N 1
ATOM 733 C CA . VAL A 1 94 ? 16.855 -2.337 -18.091 1.00 77.88 94 VAL A CA 1
ATOM 734 C C . VAL A 1 94 ? 15.382 -2.477 -17.738 1.00 77.88 94 VAL A C 1
ATOM 736 O O . VAL A 1 94 ? 14.517 -2.089 -18.513 1.00 77.88 94 VAL A O 1
ATOM 739 N N .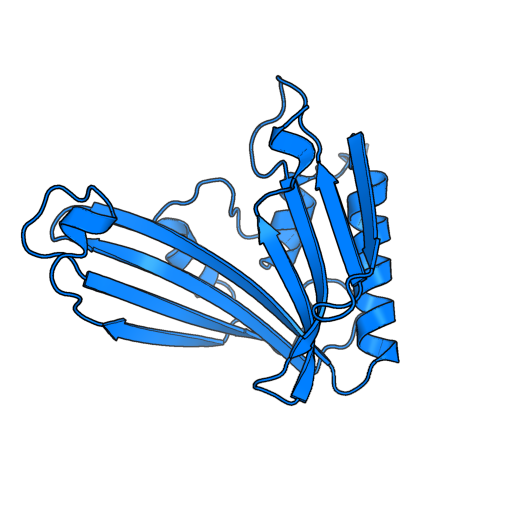 LYS A 1 95 ? 15.107 -2.938 -16.515 1.00 80.69 95 LYS A N 1
ATOM 740 C CA . LYS A 1 95 ? 13.781 -2.915 -15.891 1.00 80.69 95 LYS A CA 1
ATOM 741 C C . LYS A 1 95 ? 13.863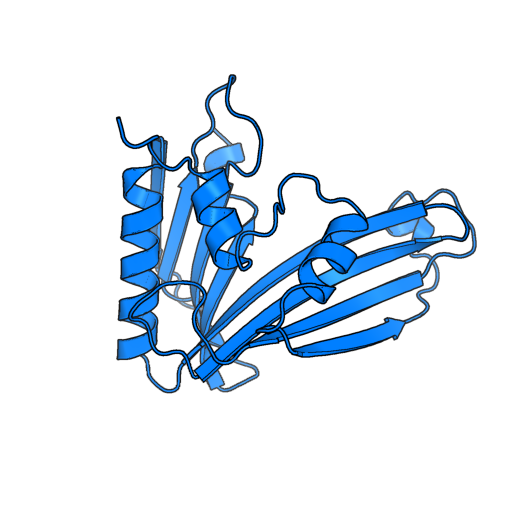 -2.189 -14.549 1.00 80.69 95 LYS A C 1
ATOM 743 O O . LYS A 1 95 ? 14.630 -2.589 -13.676 1.00 80.69 95 LYS A O 1
ATOM 748 N N . LYS A 1 96 ? 13.107 -1.102 -14.394 1.00 80.31 96 LYS A N 1
ATOM 749 C CA . LYS A 1 96 ? 13.153 -0.192 -13.237 1.00 80.31 96 LYS A CA 1
ATOM 750 C C . LYS A 1 96 ? 11.765 -0.029 -12.631 1.00 80.31 96 LYS A C 1
ATOM 752 O O . LYS A 1 96 ? 10.805 0.196 -13.360 1.00 80.31 96 LYS A O 1
ATOM 757 N N . LEU A 1 97 ? 11.658 -0.078 -11.304 1.00 84.06 97 LEU A N 1
ATOM 758 C CA . LEU A 1 97 ? 10.428 0.301 -10.611 1.00 84.06 97 LEU A CA 1
ATOM 759 C C . LEU A 1 97 ? 10.211 1.814 -10.713 1.00 84.06 97 LEU A C 1
ATOM 761 O O . LEU A 1 97 ? 11.068 2.595 -10.301 1.00 84.06 97 LEU A O 1
ATOM 765 N N . LEU A 1 98 ? 9.067 2.216 -11.258 1.00 82.06 98 LEU A N 1
ATOM 766 C CA . LEU A 1 98 ? 8.675 3.620 -11.399 1.00 82.06 98 LEU A CA 1
ATOM 767 C C . LEU A 1 98 ? 7.725 4.039 -10.299 1.00 82.06 98 LEU A C 1
ATOM 769 O O . LEU A 1 98 ? 7.867 5.119 -9.736 1.00 82.06 98 LEU A O 1
ATOM 773 N N . ASN A 1 99 ? 6.756 3.176 -10.007 1.00 86.06 99 ASN A N 1
ATOM 774 C CA . ASN A 1 99 ? 5.758 3.448 -8.999 1.00 86.06 99 ASN A CA 1
ATOM 775 C C . ASN A 1 99 ? 5.299 2.163 -8.314 1.00 86.06 99 ASN A C 1
ATOM 777 O O . ASN A 1 99 ? 5.263 1.096 -8.932 1.00 86.06 99 ASN A O 1
ATOM 781 N N . LEU A 1 100 ? 4.928 2.301 -7.046 1.00 90.75 100 LEU A N 1
ATOM 782 C CA . LEU A 1 100 ? 4.319 1.258 -6.239 1.00 90.75 100 LEU A CA 1
ATOM 783 C C . LEU A 1 100 ? 3.167 1.886 -5.459 1.00 90.75 100 LEU A C 1
ATOM 785 O O . LEU A 1 100 ? 3.398 2.638 -4.514 1.00 90.75 100 LEU A O 1
ATOM 789 N N . ASN A 1 101 ? 1.939 1.569 -5.856 1.00 91.88 101 ASN A N 1
ATOM 790 C CA . ASN A 1 101 ? 0.745 1.998 -5.142 1.00 91.88 101 ASN A CA 1
ATOM 791 C C . ASN A 1 101 ? 0.185 0.830 -4.336 1.00 91.88 101 ASN A C 1
ATOM 793 O O . ASN A 1 101 ? 0.129 -0.299 -4.822 1.00 91.88 101 ASN A O 1
ATOM 797 N N . TRP A 1 102 ? -0.298 1.121 -3.135 1.00 95.56 102 TRP A N 1
ATOM 798 C CA . TRP A 1 102 ? -1.038 0.178 -2.307 1.00 95.56 102 TRP A CA 1
ATOM 799 C C . TRP A 1 102 ? -2.296 0.859 -1.789 1.00 95.56 102 TRP A C 1
ATOM 801 O O . TRP A 1 102 ? -2.242 1.993 -1.298 1.00 95.56 102 TRP A O 1
ATOM 811 N N . HIS A 1 103 ? -3.437 0.188 -1.903 1.00 95.44 103 HIS A N 1
ATOM 812 C CA . HIS A 1 103 ? -4.669 0.663 -1.294 1.00 95.44 103 HIS A CA 1
ATOM 813 C C . HIS A 1 103 ? -5.640 -0.463 -0.969 1.00 95.44 103 HIS A C 1
ATOM 815 O O . HIS A 1 103 ? -5.626 -1.522 -1.586 1.00 95.44 103 HIS A O 1
ATOM 821 N N . VAL A 1 104 ? -6.529 -0.191 -0.021 1.00 96.50 104 VAL A N 1
ATOM 822 C CA . VAL A 1 104 ? -7.580 -1.095 0.433 1.00 96.50 104 VAL A CA 1
ATOM 823 C C . VAL A 1 104 ? -8.897 -0.341 0.481 1.00 96.50 104 VAL A C 1
ATOM 825 O O . VAL A 1 104 ? -8.961 0.775 0.994 1.00 96.50 104 VAL A O 1
ATOM 828 N N . GLN A 1 105 ? -9.940 -0.950 -0.064 1.00 96.50 105 GLN A N 1
ATOM 829 C CA . GLN A 1 105 ? -11.291 -0.422 -0.155 1.00 96.50 105 GLN A CA 1
ATOM 830 C C . GLN A 1 105 ? -12.218 -1.078 0.865 1.00 96.50 105 GLN A C 1
ATOM 832 O O . GLN A 1 105 ? -12.064 -2.244 1.235 1.00 96.50 105 GLN A O 1
ATOM 837 N N . PHE A 1 106 ? -13.209 -0.300 1.287 1.00 95.38 106 PHE A N 1
ATOM 838 C CA . PHE A 1 106 ? -14.212 -0.680 2.265 1.00 95.38 106 PHE A CA 1
ATOM 839 C C . PHE A 1 106 ? -15.592 -0.205 1.816 1.00 95.38 106 PHE A C 1
ATOM 841 O O . PHE A 1 106 ? -15.754 0.894 1.265 1.00 95.38 106 PHE A O 1
ATOM 848 N N . SER A 1 107 ? -16.598 -1.004 2.157 1.00 91.25 107 SER A N 1
ATOM 849 C CA . SER A 1 107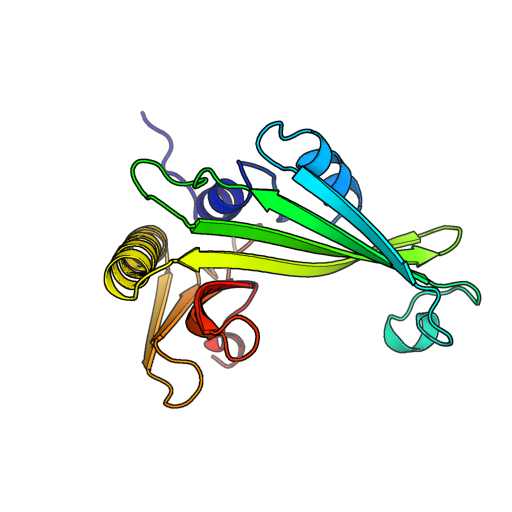 ? -18.007 -0.698 1.923 1.00 91.25 107 SER A CA 1
ATOM 850 C C . SER A 1 107 ? -18.502 0.477 2.762 1.00 91.25 107 SER A C 1
ATOM 852 O O . SER A 1 107 ? -19.417 1.191 2.354 1.00 91.25 107 SER A O 1
ATOM 854 N N . ASP A 1 108 ? -17.904 0.689 3.934 1.00 92.50 108 ASP A N 1
ATOM 855 C CA . ASP A 1 108 ? -18.351 1.667 4.911 1.00 92.50 108 ASP A CA 1
ATOM 856 C C . ASP A 1 108 ? -17.184 2.382 5.606 1.00 92.50 108 ASP A C 1
ATOM 858 O O . ASP A 1 108 ? -16.042 1.917 5.657 1.00 92.50 108 ASP A O 1
ATOM 862 N N . LYS A 1 109 ? -17.499 3.553 6.162 1.00 94.06 109 LYS A N 1
ATOM 863 C CA . LYS A 1 109 ? -16.526 4.420 6.827 1.00 94.06 109 LYS A CA 1
ATOM 864 C C . LYS A 1 109 ? -15.990 3.819 8.123 1.00 94.06 109 LYS A C 1
ATOM 866 O O . LYS A 1 109 ? -14.851 4.094 8.478 1.00 94.06 109 LYS A O 1
ATOM 871 N N . VAL A 1 110 ? -16.809 3.072 8.862 1.00 94.31 110 VAL A N 1
ATOM 872 C CA . VAL A 1 110 ? -16.453 2.565 10.194 1.00 94.31 110 VAL A CA 1
ATOM 873 C C . VAL A 1 110 ? -15.353 1.518 10.060 1.00 94.31 110 VAL A C 1
ATOM 875 O O . VAL A 1 110 ? -14.333 1.618 10.742 1.00 94.31 110 VAL A O 1
ATOM 878 N N . SER A 1 111 ? -15.515 0.584 9.124 1.00 93.81 111 SER A N 1
ATOM 879 C CA . SER A 1 111 ? -14.516 -0.429 8.784 1.00 93.81 111 SER A CA 1
ATOM 880 C C . SER A 1 111 ? -13.212 0.208 8.299 1.00 93.81 111 SER A C 1
ATOM 882 O O . SER A 1 111 ? -12.140 -0.126 8.808 1.00 93.81 111 SER A O 1
ATOM 884 N N . ALA A 1 112 ? -13.297 1.201 7.404 1.00 95.44 112 ALA A N 1
ATOM 885 C CA . ALA A 1 112 ? -12.126 1.925 6.909 1.00 95.44 112 ALA A CA 1
ATOM 886 C C . ALA A 1 112 ? -11.374 2.674 8.024 1.00 95.44 112 ALA A C 1
ATOM 888 O O . ALA A 1 112 ? -10.150 2.594 8.111 1.00 95.44 112 ALA A O 1
ATOM 889 N N . THR A 1 113 ? -12.098 3.363 8.914 1.00 95.50 113 THR A N 1
ATOM 890 C CA . THR A 1 113 ? -11.511 4.048 10.075 1.00 95.50 113 THR A CA 1
ATOM 891 C C . THR A 1 113 ? -10.845 3.059 11.024 1.00 95.50 113 THR A C 1
ATOM 893 O O . THR A 1 113 ? -9.710 3.290 11.428 1.00 95.50 113 THR A O 1
ATOM 896 N N . LYS A 1 114 ? -11.494 1.929 11.335 1.00 94.62 114 LYS A N 1
ATOM 897 C CA . LYS A 1 114 ? -10.914 0.892 12.202 1.00 94.62 114 LYS A CA 1
ATOM 898 C C . LYS A 1 114 ? -9.610 0.340 11.621 1.00 94.62 114 LYS A C 1
ATOM 900 O O . LYS A 1 114 ? -8.642 0.160 12.358 1.00 94.62 114 LYS A O 1
ATOM 905 N N . TYR A 1 115 ? -9.574 0.099 10.310 1.00 95.62 115 TYR A N 1
ATOM 906 C CA . TYR A 1 115 ? -8.363 -0.342 9.621 1.00 95.62 115 TYR A CA 1
ATOM 907 C C . TYR A 1 115 ? -7.260 0.722 9.696 1.00 95.62 115 TYR A C 1
ATOM 909 O O . TYR A 1 115 ? -6.131 0.424 10.082 1.00 95.62 115 TYR A O 1
ATOM 917 N N . PHE A 1 116 ? -7.595 1.975 9.383 1.00 96.50 116 PHE A N 1
ATOM 918 C CA . PHE A 1 116 ? -6.664 3.101 9.424 1.00 96.50 116 PHE A CA 1
ATOM 919 C C . PHE A 1 116 ? -6.082 3.337 10.822 1.00 96.50 116 PHE A C 1
ATOM 921 O O . PHE A 1 116 ? -4.876 3.520 10.958 1.00 96.50 116 PHE A O 1
ATOM 928 N N . ASP A 1 117 ? -6.903 3.283 11.871 1.00 95.69 117 ASP A N 1
ATOM 929 C CA . ASP A 1 117 ? -6.435 3.452 13.247 1.00 95.69 117 ASP A CA 1
ATOM 930 C C . ASP A 1 117 ? -5.546 2.287 13.703 1.00 95.69 117 ASP A C 1
ATOM 932 O O . ASP A 1 117 ? -4.552 2.519 14.393 1.00 95.69 117 ASP A O 1
ATOM 936 N N . LYS A 1 118 ? -5.816 1.053 13.249 1.00 94.94 118 LYS A N 1
ATOM 937 C CA . LYS A 1 118 ? -4.917 -0.087 13.491 1.00 94.94 118 LYS A CA 1
ATOM 938 C C . LYS A 1 118 ? -3.564 0.111 12.808 1.00 94.94 118 LYS A C 1
ATOM 940 O O . LYS A 1 118 ? -2.539 -0.103 13.448 1.00 94.94 118 LYS A O 1
ATOM 945 N N . LEU A 1 119 ? -3.534 0.581 11.559 1.00 95.75 119 LEU A N 1
ATOM 946 C CA . LEU A 1 119 ? -2.270 0.950 10.912 1.00 95.75 119 LEU A CA 1
ATOM 947 C C . LEU A 1 119 ? -1.555 2.076 11.668 1.00 95.75 119 LEU A C 1
ATOM 949 O O . LEU A 1 119 ? -0.349 1.997 11.891 1.00 95.75 119 LEU A O 1
ATOM 953 N N . LYS A 1 120 ? -2.291 3.108 12.100 1.00 95.81 120 LYS A N 1
ATOM 954 C CA . LYS A 1 120 ? -1.715 4.221 12.861 1.00 95.81 120 LYS A CA 1
ATOM 955 C C . LYS A 1 120 ? -1.045 3.761 14.144 1.00 95.81 120 LYS A C 1
ATOM 957 O O . LYS A 1 120 ? 0.009 4.287 14.484 1.00 95.81 120 LYS A O 1
ATOM 962 N N . GLN A 1 121 ? -1.655 2.812 14.846 1.00 95.00 121 GLN A N 1
ATOM 963 C CA . GLN A 1 121 ? -1.061 2.207 16.028 1.00 95.00 121 GLN A CA 1
ATOM 964 C C . GLN A 1 121 ? 0.193 1.406 15.655 1.00 95.00 121 GLN A C 1
ATOM 966 O O . GLN A 1 121 ? 1.266 1.698 16.169 1.00 95.00 121 GLN A O 1
ATOM 971 N N . LEU A 1 122 ? 0.085 0.483 14.689 1.00 93.50 122 LEU A N 1
ATOM 972 C CA . LEU A 1 122 ? 1.194 -0.378 14.255 1.00 93.50 122 LEU A CA 1
ATOM 973 C C . LEU A 1 122 ? 2.453 0.410 13.873 1.00 93.50 122 LEU A C 1
ATOM 975 O O . LEU A 1 122 ? 3.552 0.061 14.297 1.00 93.50 122 LEU A O 1
ATOM 979 N N . PHE A 1 123 ? 2.303 1.472 13.080 1.00 93.88 123 PHE A N 1
ATOM 980 C CA . PHE A 1 123 ? 3.435 2.306 12.681 1.00 93.88 123 PHE A CA 1
ATOM 981 C C . PHE A 1 123 ? 3.806 3.338 13.743 1.00 93.88 123 PHE A C 1
ATOM 983 O O . PHE A 1 123 ? 4.983 3.644 13.906 1.00 93.88 123 PHE A O 1
ATOM 990 N N . GLY A 1 124 ? 2.838 3.849 14.503 1.00 94.00 124 GLY A N 1
ATOM 991 C CA . GLY A 1 124 ? 3.069 4.821 15.570 1.00 94.00 124 GLY A CA 1
ATOM 992 C C . GLY A 1 124 ? 3.864 4.279 16.757 1.00 94.00 124 GLY A C 1
ATOM 993 O O . GLY A 1 124 ? 4.492 5.086 17.447 1.00 94.00 124 GLY A O 1
ATOM 994 N N . ASP A 1 125 ? 3.846 2.959 16.965 1.00 91.56 125 ASP A N 1
ATOM 995 C CA . ASP A 1 125 ? 4.632 2.246 17.980 1.00 91.56 125 ASP A CA 1
ATOM 996 C C . ASP A 1 125 ? 6.101 2.052 17.561 1.00 91.56 125 ASP A C 1
ATOM 998 O O . ASP A 1 125 ? 6.967 1.851 18.410 1.00 91.56 125 ASP A O 1
ATOM 1002 N N . LEU A 1 126 ? 6.394 2.127 16.257 1.00 91.00 126 LEU A N 1
ATOM 1003 C CA . LEU A 1 126 ? 7.737 1.937 15.696 1.00 91.00 126 LEU A CA 1
ATOM 1004 C C . LEU A 1 126 ? 8.388 3.242 15.220 1.00 91.00 126 LEU A C 1
ATOM 1006 O O . LEU A 1 126 ? 9.610 3.313 15.120 1.00 91.00 126 LEU A O 1
ATOM 1010 N N . ALA A 1 127 ? 7.587 4.256 14.889 1.00 91.31 127 ALA A N 1
ATOM 1011 C CA . ALA A 1 127 ? 8.046 5.516 14.321 1.00 91.31 127 ALA A CA 1
ATOM 1012 C C . ALA A 1 127 ? 8.800 6.390 15.337 1.00 91.31 127 ALA A C 1
ATOM 1014 O O . ALA A 1 127 ? 8.363 6.558 16.475 1.00 91.31 127 ALA A O 1
ATOM 1015 N N . THR A 1 128 ? 9.882 7.034 14.894 1.00 90.44 128 THR A N 1
ATOM 1016 C CA . THR A 1 128 ? 10.582 8.075 15.663 1.00 90.44 128 THR A CA 1
ATOM 1017 C C . THR A 1 128 ? 9.907 9.438 15.513 1.00 90.44 128 THR A C 1
ATOM 1019 O O . THR A 1 128 ? 9.850 10.205 16.473 1.00 90.44 128 THR A O 1
ATOM 1022 N N . LYS A 1 129 ? 9.346 9.731 14.331 1.00 91.31 129 LYS A N 1
ATOM 1023 C CA . LYS A 1 129 ? 8.512 10.911 14.064 1.00 91.31 129 LYS A CA 1
ATOM 1024 C C . LYS A 1 129 ? 7.142 10.482 13.546 1.00 91.31 129 LYS A C 1
ATOM 1026 O O . LYS A 1 129 ? 7.035 9.576 12.720 1.00 91.31 129 LYS A O 1
ATOM 1031 N N . LYS A 1 130 ? 6.087 11.157 14.007 1.00 94.31 130 LYS A N 1
ATOM 1032 C CA . LYS A 1 130 ? 4.712 10.939 13.542 1.00 94.31 130 LYS A CA 1
ATOM 1033 C C . LYS A 1 130 ? 3.928 12.242 13.475 1.00 94.31 130 LYS A C 1
ATOM 1035 O O . LYS A 1 130 ? 4.094 13.101 14.337 1.00 94.31 130 LYS A O 1
ATOM 1040 N N . LYS A 1 131 ? 3.063 12.367 12.469 1.00 94.62 131 LYS A N 1
ATOM 1041 C CA . LYS A 1 131 ? 2.205 13.537 12.229 1.00 94.62 131 LYS A CA 1
ATOM 1042 C C . LYS A 1 131 ? 0.813 13.052 11.843 1.00 94.62 131 LYS A C 1
ATOM 1044 O O . LYS A 1 131 ? 0.683 12.127 11.042 1.00 94.62 131 LYS A O 1
ATOM 1049 N N . PHE A 1 132 ? -0.217 13.658 12.423 1.00 96.00 132 PHE A N 1
ATOM 1050 C CA . PHE A 1 132 ? -1.612 13.333 12.139 1.00 96.00 132 PHE A CA 1
ATOM 1051 C C . PHE A 1 132 ? -2.341 14.589 11.705 1.00 96.00 132 PHE A C 1
ATOM 1053 O O . PHE A 1 132 ? -2.345 15.583 12.427 1.00 96.00 132 PHE A O 1
ATOM 1060 N N . GLU A 1 133 ? -2.971 14.525 10.543 1.00 95.00 133 GLU A N 1
ATOM 1061 C CA . GLU A 1 133 ? -3.629 15.668 9.932 1.00 95.00 133 GLU A CA 1
ATOM 1062 C C . GLU A 1 133 ? -4.983 15.271 9.371 1.00 95.00 133 GLU A C 1
ATOM 1064 O O . GLU A 1 133 ? -5.309 14.093 9.191 1.00 95.00 133 GLU A O 1
ATOM 1069 N N . LYS A 1 134 ? -5.789 16.290 9.104 1.00 93.50 134 LYS A N 1
ATOM 1070 C CA . LYS A 1 134 ? -7.058 16.134 8.423 1.00 93.50 134 LYS A CA 1
ATOM 1071 C C . LYS A 1 134 ? -7.158 17.196 7.347 1.00 93.50 134 LYS A C 1
ATOM 1073 O O . LYS A 1 134 ? -7.288 18.379 7.652 1.00 93.50 134 LYS A O 1
ATOM 1078 N N . ASP A 1 135 ? -7.123 16.740 6.111 1.00 90.62 135 ASP A N 1
ATOM 1079 C CA . ASP A 1 135 ? -7.348 17.550 4.933 1.00 90.62 135 ASP A CA 1
ATOM 1080 C C . ASP A 1 135 ? -8.832 17.509 4.535 1.00 90.62 135 ASP A C 1
ATOM 1082 O O . ASP A 1 135 ? -9.541 16.527 4.789 1.00 90.62 135 ASP A O 1
ATOM 1086 N N . LYS A 1 136 ? -9.331 18.604 3.955 1.00 84.38 136 LYS A N 1
ATOM 1087 C CA . LYS A 1 136 ? -10.750 18.723 3.586 1.00 84.38 136 LYS A CA 1
ATOM 1088 C C . LYS A 1 136 ? -11.115 17.856 2.384 1.00 84.38 136 LYS A C 1
ATOM 1090 O O . LYS A 1 136 ? -12.235 17.347 2.351 1.00 84.38 136 LYS A O 1
ATOM 1095 N N . ASP A 1 137 ? -10.183 17.675 1.458 1.00 80.50 137 ASP A N 1
ATOM 1096 C CA . ASP A 1 137 ? -10.412 17.015 0.177 1.00 80.50 137 ASP A CA 1
ATOM 1097 C C . ASP A 1 137 ? -9.957 15.550 0.222 1.00 80.50 137 ASP A C 1
ATOM 1099 O O . ASP A 1 137 ? -10.622 14.665 -0.318 1.00 80.50 137 ASP A O 1
ATOM 1103 N N . ILE A 1 138 ? -8.857 15.273 0.925 1.00 78.69 138 ILE A N 1
ATOM 1104 C CA . ILE A 1 138 ? -8.229 13.947 0.994 1.00 78.69 138 ILE A CA 1
ATOM 1105 C C . ILE A 1 138 ? -8.746 13.134 2.193 1.00 78.69 138 ILE A C 1
ATOM 1107 O O . ILE A 1 138 ? -8.876 11.911 2.106 1.00 78.69 138 ILE A O 1
ATOM 1111 N N . GLY A 1 139 ? -9.094 13.790 3.305 1.00 90.50 139 GLY A N 1
ATOM 1112 C CA . GLY A 1 139 ? -9.549 13.141 4.536 1.00 90.50 139 GLY A CA 1
ATOM 1113 C C . GLY A 1 139 ? -8.462 13.054 5.611 1.00 90.50 139 GLY A C 1
ATOM 1114 O O . GLY A 1 139 ? -7.750 14.020 5.859 1.00 90.50 139 GLY A O 1
ATOM 1115 N N . ASN A 1 140 ? -8.370 11.930 6.327 1.00 96.81 140 ASN A N 1
ATOM 1116 C CA . ASN A 1 140 ? -7.384 11.791 7.407 1.00 96.81 140 ASN A CA 1
ATOM 1117 C C . ASN A 1 140 ? -6.028 11.359 6.846 1.00 96.81 140 ASN A C 1
ATOM 1119 O O . ASN A 1 140 ? -5.964 10.459 6.011 1.00 96.81 140 ASN A O 1
ATOM 1123 N N . ILE A 1 141 ? -4.956 11.951 7.361 1.00 96.69 141 ILE A N 1
ATOM 1124 C CA . ILE A 1 141 ? -3.579 11.702 6.938 1.00 96.69 141 ILE A CA 1
ATOM 1125 C C . ILE A 1 141 ? -2.759 11.317 8.169 1.00 96.69 141 ILE A C 1
ATOM 1127 O O . ILE A 1 141 ? -2.874 11.941 9.227 1.00 96.69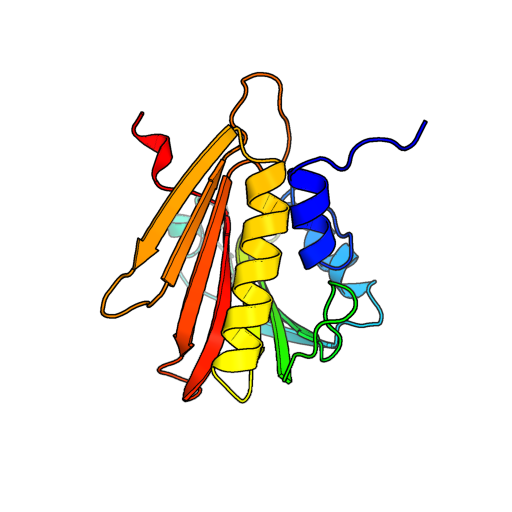 141 ILE A O 1
ATOM 1131 N N . ALA A 1 142 ? -1.941 10.276 8.051 1.00 96.94 142 ALA A N 1
ATOM 1132 C CA . ALA A 1 142 ? -1.009 9.858 9.088 1.00 96.94 142 ALA A CA 1
ATOM 1133 C C . ALA A 1 142 ? 0.368 9.591 8.478 1.00 96.94 142 ALA A C 1
ATOM 1135 O O . ALA A 1 142 ? 0.523 8.685 7.663 1.00 96.94 142 ALA A O 1
ATOM 1136 N N . GLN A 1 143 ? 1.357 10.382 8.878 1.00 96.44 143 GLN A N 1
ATOM 1137 C CA . GLN A 1 143 ? 2.734 10.288 8.403 1.00 96.44 143 GLN A CA 1
ATOM 1138 C C . GLN A 1 143 ? 3.611 9.673 9.493 1.00 96.44 143 GLN A C 1
ATOM 1140 O O . GLN A 1 143 ? 3.487 10.041 10.665 1.00 96.44 143 GLN A O 1
ATOM 1145 N N . PHE A 1 144 ? 4.516 8.776 9.107 1.00 94.62 144 PHE A N 1
ATOM 1146 C CA . PHE A 1 144 ? 5.420 8.075 10.016 1.00 94.62 144 PHE A CA 1
ATOM 1147 C C . PHE A 1 144 ? 6.820 7.997 9.425 1.00 94.62 144 PHE A C 1
ATOM 1149 O O . PHE A 1 144 ? 6.976 7.631 8.261 1.00 94.62 144 PHE A O 1
ATOM 1156 N N . SER A 1 145 ? 7.826 8.287 10.246 1.00 92.06 145 SER A N 1
ATOM 1157 C CA . SER A 1 145 ? 9.228 8.139 9.876 1.00 92.06 145 SER A CA 1
ATOM 1158 C C . SER A 1 145 ? 10.022 7.442 10.969 1.00 92.06 145 SER A C 1
ATOM 1160 O O . SER A 1 145 ? 9.798 7.679 12.158 1.00 92.06 145 SER A O 1
ATOM 1162 N N . THR A 1 146 ? 10.971 6.606 10.558 1.00 88.06 146 THR A N 1
ATOM 1163 C CA . THR A 1 146 ? 12.025 6.033 11.403 1.00 88.06 146 THR A CA 1
ATOM 1164 C C . THR A 1 146 ? 13.406 6.457 10.938 1.00 88.06 146 THR A C 1
ATOM 1166 O O . THR A 1 146 ? 14.353 5.700 11.096 1.00 88.06 146 THR A O 1
ATOM 1169 N N . ARG A 1 147 ? 13.563 7.629 10.307 1.00 73.94 147 ARG A N 1
ATOM 1170 C CA . ARG A 1 147 ? 14.881 8.094 9.846 1.00 73.94 147 ARG A CA 1
ATOM 1171 C C . ARG A 1 147 ? 15.867 8.230 11.011 1.00 73.94 147 ARG A C 1
ATOM 1173 O O . ARG A 1 147 ? 15.969 9.270 11.651 1.00 73.94 147 ARG A O 1
ATOM 1180 N N . ASN A 1 148 ? 16.623 7.165 11.237 1.00 66.38 148 ASN A N 1
ATOM 1181 C CA . ASN A 1 148 ? 17.878 7.124 11.961 1.00 66.38 148 ASN A CA 1
ATOM 1182 C C . ASN A 1 148 ? 18.979 6.835 10.920 1.00 66.38 148 ASN A C 1
ATOM 1184 O O . ASN A 1 148 ? 18.760 5.997 10.038 1.00 66.38 148 ASN A O 1
ATOM 1188 N N . PRO A 1 149 ? 20.145 7.508 10.960 1.00 54.34 149 PRO A N 1
ATOM 1189 C CA . PRO A 1 149 ? 21.231 7.290 9.999 1.00 54.34 149 PRO A CA 1
ATOM 1190 C C . PRO A 1 149 ? 21.662 5.830 9.781 1.00 54.34 149 PRO A C 1
ATOM 1192 O O . PRO A 1 149 ? 22.203 5.519 8.724 1.00 54.34 149 PRO A O 1
ATOM 1195 N N . VAL A 1 150 ? 21.419 4.940 10.749 1.00 57.75 150 VAL A N 1
ATOM 1196 C CA . VAL A 1 150 ? 21.785 3.513 10.681 1.00 57.75 150 VAL A CA 1
ATOM 1197 C C . VAL A 1 150 ? 20.712 2.609 10.064 1.00 57.75 150 VAL A C 1
ATOM 1199 O O . VAL A 1 150 ? 21.004 1.460 9.734 1.00 57.75 150 VAL A O 1
ATOM 1202 N N . ASP A 1 151 ? 19.485 3.105 9.886 1.00 64.12 151 ASP A N 1
ATOM 1203 C CA . ASP A 1 151 ? 18.373 2.281 9.417 1.00 64.12 151 ASP A CA 1
ATOM 1204 C C . ASP A 1 151 ? 18.398 2.126 7.892 1.00 64.12 151 ASP A C 1
ATOM 1206 O O . ASP A 1 151 ? 18.547 3.093 7.138 1.00 64.12 151 ASP A O 1
ATOM 1210 N N . THR A 1 152 ? 18.206 0.891 7.431 1.00 68.75 152 THR A N 1
ATOM 1211 C CA . THR A 1 152 ? 18.085 0.531 6.012 1.00 68.75 152 THR A CA 1
ATOM 1212 C C . THR A 1 152 ? 16.640 0.141 5.687 1.00 68.75 152 THR A C 1
ATOM 1214 O O . THR A 1 152 ? 15.855 -0.187 6.575 1.00 68.75 152 THR A O 1
ATOM 1217 N N . GLY A 1 153 ? 16.262 0.206 4.409 1.00 81.38 153 GLY A N 1
ATOM 1218 C CA . GLY A 1 153 ? 14.920 -0.159 3.945 1.00 81.38 153 GLY A CA 1
ATOM 1219 C C . GLY A 1 153 ? 13.916 0.996 3.891 1.00 81.38 153 GLY A C 1
ATOM 1220 O O . GLY A 1 153 ? 14.296 2.167 3.770 1.00 81.38 153 GLY A O 1
ATOM 1221 N N . VAL A 1 154 ? 12.619 0.661 3.920 1.00 85.56 154 VAL A N 1
ATOM 1222 C CA . VAL A 1 154 ? 11.544 1.665 3.940 1.00 85.56 154 VAL A CA 1
ATOM 1223 C C . VAL A 1 154 ? 11.527 2.336 5.306 1.00 85.56 154 VAL A C 1
ATOM 1225 O O . VAL A 1 154 ? 11.412 1.665 6.328 1.00 85.56 154 VAL A O 1
ATOM 1228 N N . ARG A 1 155 ? 11.639 3.665 5.307 1.00 88.31 155 ARG A N 1
ATOM 1229 C CA . ARG A 1 155 ? 11.767 4.479 6.526 1.00 88.31 155 ARG A CA 1
ATOM 1230 C C . ARG A 1 155 ? 10.679 5.523 6.689 1.00 88.31 155 ARG A C 1
ATOM 1232 O O . ARG A 1 155 ? 10.535 6.055 7.777 1.00 88.31 155 ARG A O 1
ATOM 1239 N N . ASP A 1 156 ? 9.937 5.808 5.626 1.00 90.81 156 ASP A N 1
ATOM 1240 C CA . ASP A 1 156 ? 8.949 6.877 5.581 1.00 90.81 156 ASP A CA 1
ATOM 1241 C C . ASP A 1 156 ? 7.702 6.360 4.876 1.00 90.81 156 ASP A C 1
ATOM 1243 O O . ASP A 1 156 ? 7.789 5.865 3.746 1.00 90.81 156 ASP A O 1
ATOM 1247 N N . ILE A 1 157 ? 6.548 6.491 5.521 1.00 93.94 157 ILE A N 1
ATOM 1248 C CA . ILE A 1 157 ? 5.258 6.222 4.889 1.00 93.94 157 ILE A CA 1
ATOM 1249 C C . ILE A 1 157 ? 4.246 7.300 5.252 1.00 93.94 157 ILE A C 1
ATOM 1251 O O . ILE A 1 157 ? 4.248 7.838 6.362 1.00 93.94 157 ILE A O 1
ATOM 1255 N N . THR A 1 158 ? 3.315 7.524 4.337 1.00 95.62 158 THR A N 1
ATOM 1256 C CA . THR A 1 158 ? 2.104 8.293 4.587 1.00 95.62 158 THR A CA 1
ATOM 1257 C C . THR A 1 158 ? 0.891 7.428 4.296 1.00 95.62 158 THR A C 1
ATOM 1259 O O . THR A 1 158 ? 0.778 6.821 3.231 1.00 95.62 158 THR A O 1
ATOM 1262 N N . LEU A 1 159 ? -0.017 7.367 5.262 1.00 96.88 159 LEU A N 1
ATOM 1263 C CA . LEU A 1 159 ? -1.309 6.717 5.144 1.00 96.88 159 LEU A CA 1
ATOM 1264 C C . LEU A 1 159 ? -2.387 7.772 4.949 1.00 96.88 159 LEU A C 1
ATOM 1266 O O . LEU A 1 159 ? -2.437 8.760 5.682 1.00 96.88 159 LEU A O 1
ATOM 1270 N N . PHE A 1 160 ? -3.298 7.507 4.026 1.00 96.19 160 PHE A N 1
ATOM 1271 C CA . PHE A 1 160 ? -4.460 8.346 3.768 1.00 96.19 160 PHE A CA 1
ATOM 1272 C C . PHE A 1 160 ? -5.726 7.533 3.982 1.00 96.19 160 PHE A C 1
ATOM 1274 O O . PHE A 1 160 ? -5.796 6.388 3.544 1.00 96.19 160 PHE A O 1
ATOM 1281 N N . LEU A 1 161 ? -6.727 8.129 4.620 1.00 96.94 161 LEU A N 1
ATOM 1282 C CA . LEU A 1 161 ? -8.086 7.610 4.709 1.00 96.94 161 LEU A CA 1
ATOM 1283 C C . LEU A 1 161 ? -9.045 8.642 4.125 1.00 96.94 161 LEU A C 1
ATOM 1285 O O . LEU A 1 161 ? -9.267 9.701 4.718 1.00 96.94 161 LEU A O 1
ATOM 1289 N N . GLY A 1 162 ? -9.674 8.280 3.013 1.00 94.19 162 GLY A N 1
ATOM 1290 C CA . GLY A 1 162 ? -10.588 9.146 2.281 1.00 94.19 162 GLY A CA 1
ATOM 1291 C C . GLY A 1 162 ? -11.684 8.368 1.569 1.00 94.19 162 GLY A C 1
ATOM 1292 O O . GLY A 1 162 ? -11.774 7.143 1.662 1.00 94.19 162 GLY A O 1
ATOM 1293 N N . LYS A 1 163 ? -12.544 9.093 0.853 1.00 92.06 163 LYS A N 1
ATOM 1294 C CA . LYS A 1 163 ? -13.500 8.495 -0.079 1.00 92.06 163 LYS A CA 1
ATOM 1295 C C . LYS A 1 163 ? -12.954 8.673 -1.489 1.00 92.06 163 LYS A C 1
ATOM 1297 O O . LYS A 1 163 ? -12.716 9.801 -1.904 1.00 92.06 163 LYS A O 1
ATOM 1302 N N . SER A 1 164 ? -12.749 7.577 -2.212 1.00 87.62 164 SER A N 1
ATOM 1303 C CA . SER A 1 164 ? -12.279 7.638 -3.594 1.00 87.62 164 SER A CA 1
ATOM 1304 C C . SER A 1 164 ? -13.337 8.325 -4.464 1.00 87.62 164 SER A C 1
ATOM 1306 O O . SER A 1 164 ? -14.477 7.850 -4.501 1.00 87.62 164 SER A O 1
ATOM 1308 N N . PRO A 1 165 ? -13.000 9.407 -5.189 1.00 85.00 165 PRO A N 1
ATOM 1309 C CA . PRO A 1 165 ? -13.941 10.053 -6.099 1.00 85.00 165 PRO A CA 1
ATOM 1310 C C . PRO A 1 165 ? -14.260 9.171 -7.315 1.00 85.00 165 PRO A C 1
ATOM 1312 O O . PRO A 1 165 ? -15.332 9.303 -7.896 1.00 85.00 165 PRO A O 1
ATOM 1315 N N . MET A 1 166 ? -13.360 8.248 -7.681 1.00 85.44 166 MET A N 1
ATOM 1316 C CA . MET A 1 166 ? -13.538 7.359 -8.833 1.00 85.44 166 MET A CA 1
ATOM 1317 C C . MET A 1 166 ? -14.467 6.184 -8.531 1.00 85.44 166 MET A C 1
ATOM 1319 O O . MET A 1 166 ? -15.333 5.862 -9.336 1.00 85.44 166 MET A O 1
ATOM 1323 N N . THR A 1 167 ? -14.288 5.528 -7.381 1.00 86.75 167 THR A N 1
ATOM 1324 C CA . THR A 1 167 ? -15.063 4.324 -7.027 1.00 86.75 167 THR A CA 1
ATOM 1325 C C . THR A 1 167 ? -16.205 4.611 -6.060 1.00 86.75 167 THR A C 1
ATOM 1327 O O . THR A 1 167 ? -17.045 3.747 -5.827 1.00 86.75 167 THR A O 1
ATOM 1330 N N . ASN A 1 168 ? -16.255 5.817 -5.481 1.00 89.38 168 ASN A N 1
ATOM 1331 C CA . ASN A 1 168 ? -17.201 6.210 -4.435 1.00 89.38 168 ASN A CA 1
ATOM 1332 C C . ASN A 1 168 ? -17.147 5.300 -3.184 1.00 89.38 168 ASN A C 1
ATOM 1334 O O . ASN A 1 168 ? -18.107 5.237 -2.412 1.00 89.38 168 ASN A O 1
ATOM 1338 N N . LYS A 1 169 ? -16.018 4.612 -2.966 1.00 93.31 169 LYS A N 1
ATOM 1339 C CA . LYS A 1 169 ? -15.748 3.739 -1.812 1.00 93.31 169 LYS A CA 1
ATOM 1340 C C . LYS A 1 169 ? -14.831 4.420 -0.805 1.00 93.31 169 LYS A C 1
ATOM 1342 O O . LYS A 1 169 ? -14.062 5.311 -1.166 1.00 93.31 169 LYS A O 1
ATOM 1347 N N . TYR A 1 170 ? -14.898 3.999 0.456 1.00 95.12 170 TYR A N 1
ATOM 1348 C CA . TYR A 1 170 ? -13.895 4.406 1.438 1.00 95.12 170 TYR A CA 1
ATOM 1349 C C . TYR A 1 170 ? -12.603 3.647 1.172 1.00 95.12 170 TYR A C 1
ATOM 1351 O O . TYR A 1 170 ? -12.639 2.451 0.898 1.00 95.12 170 TYR A O 1
ATOM 1359 N N . GLN A 1 171 ? -11.473 4.342 1.235 1.00 96.19 171 GLN A N 1
ATOM 1360 C CA . GLN A 1 171 ? -10.178 3.784 0.892 1.00 96.19 171 GLN A CA 1
ATOM 1361 C C . GLN A 1 171 ? -9.128 4.194 1.916 1.00 96.19 171 GLN A C 1
ATOM 1363 O O . GLN A 1 171 ? -9.068 5.356 2.322 1.00 96.19 171 GLN A O 1
ATOM 1368 N N . VAL A 1 172 ? -8.284 3.233 2.282 1.00 96.75 172 VAL A N 1
ATOM 1369 C CA . VAL A 1 172 ? -7.003 3.481 2.936 1.00 96.75 172 VAL A CA 1
ATOM 1370 C C . VAL A 1 172 ? -5.900 3.263 1.908 1.00 96.75 172 VAL A C 1
ATOM 1372 O O . VAL A 1 172 ? -5.843 2.196 1.304 1.00 96.75 172 VAL A O 1
ATOM 1375 N N . SER A 1 173 ? -5.038 4.250 1.683 1.00 95.69 173 SER A N 1
ATOM 1376 C CA . SER A 1 173 ? -3.899 4.137 0.762 1.00 95.69 173 SER A CA 1
ATOM 1377 C C . SER A 1 173 ? -2.582 4.439 1.452 1.00 95.69 173 SER A C 1
ATOM 1379 O O . SER A 1 173 ? -2.535 5.235 2.388 1.00 95.69 173 SER A O 1
ATOM 1381 N N . LEU A 1 174 ? -1.519 3.812 0.958 1.00 94.50 174 LEU A N 1
ATOM 1382 C CA . LEU A 1 174 ? -0.157 3.980 1.444 1.00 94.50 174 LEU A CA 1
ATOM 1383 C C . LEU A 1 174 ? 0.706 4.605 0.350 1.00 94.50 174 LEU A C 1
ATOM 1385 O O . LEU A 1 174 ? 0.708 4.148 -0.792 1.00 94.50 174 LEU A O 1
ATOM 1389 N N . MET A 1 175 ? 1.462 5.628 0.732 1.00 91.38 175 MET A N 1
ATOM 1390 C CA . MET A 1 175 ? 2.504 6.258 -0.069 1.00 91.38 175 MET A CA 1
ATOM 1391 C C . MET A 1 175 ? 3.850 6.083 0.634 1.00 91.38 175 MET A C 1
ATOM 1393 O O . MET A 1 175 ? 3.948 6.261 1.848 1.00 91.38 175 MET A O 1
ATOM 1397 N N . LEU A 1 176 ? 4.891 5.747 -0.127 1.00 87.12 176 LEU A N 1
ATOM 1398 C CA . LEU A 1 176 ? 6.262 5.672 0.379 1.00 87.12 176 LEU A CA 1
ATOM 1399 C C . LEU A 1 176 ? 6.879 7.075 0.371 1.00 87.12 176 LEU A C 1
ATOM 1401 O O . LEU A 1 176 ? 7.177 7.613 -0.694 1.00 87.12 176 LEU A O 1
ATOM 1405 N N . GLY A 1 177 ? 7.063 7.658 1.552 1.00 79.81 177 GLY A N 1
ATOM 1406 C CA . GLY A 1 177 ? 7.507 9.039 1.729 1.00 79.81 177 GLY A CA 1
ATOM 1407 C C . GLY A 1 177 ? 6.672 9.801 2.755 1.00 79.81 177 GLY A C 1
ATOM 1408 O O . GLY A 1 177 ? 5.573 9.387 3.125 1.00 79.81 177 GLY A O 1
ATOM 1409 N N . THR A 1 178 ? 7.219 10.923 3.211 1.00 73.56 178 THR A N 1
ATOM 1410 C CA . THR A 1 178 ? 6.626 11.839 4.197 1.00 73.56 178 THR A CA 1
ATOM 1411 C C . THR A 1 178 ? 7.144 13.251 3.958 1.00 73.56 178 THR A C 1
ATOM 1413 O O . THR A 1 178 ? 8.221 13.412 3.385 1.00 73.56 178 THR A O 1
ATOM 1416 N N . GLU A 1 179 ? 6.463 14.252 4.504 1.00 72.12 179 GLU A N 1
ATOM 1417 C CA . GLU A 1 179 ? 6.895 15.657 4.462 1.00 72.12 179 GLU A CA 1
ATOM 1418 C C . GLU A 1 179 ? 8.060 15.971 5.412 1.00 72.12 179 GLU A C 1
ATOM 1420 O O . GLU A 1 179 ? 8.655 17.036 5.322 1.00 72.12 179 GLU A O 1
ATOM 1425 N N . PHE A 1 180 ? 8.463 15.043 6.288 1.00 67.06 180 PHE A N 1
ATOM 1426 C CA . PHE A 1 180 ? 9.618 15.224 7.183 1.00 67.06 180 PHE A CA 1
ATOM 1427 C C . PHE A 1 180 ? 10.972 15.395 6.459 1.00 67.06 180 PHE A C 1
ATOM 1429 O O . PHE A 1 180 ? 12.004 15.428 7.123 1.00 67.06 180 PHE A O 1
ATOM 1436 N N . MET A 1 181 ? 11.001 15.429 5.119 1.00 54.25 181 MET A N 1
ATOM 1437 C CA . MET A 1 181 ? 12.227 15.630 4.337 1.00 54.25 181 MET A CA 1
ATOM 1438 C C . MET A 1 181 ? 12.784 17.061 4.432 1.00 54.25 181 MET A C 1
ATOM 1440 O O . MET A 1 181 ? 13.937 17.250 4.056 1.00 54.25 181 MET A O 1
ATOM 1444 N N . ASP A 1 182 ? 12.006 18.010 4.963 1.00 43.25 182 ASP A N 1
ATOM 1445 C CA . ASP A 1 182 ? 12.368 19.431 5.076 1.00 43.25 182 ASP A CA 1
ATOM 1446 C C . ASP A 1 182 ? 12.847 19.860 6.487 1.00 43.25 182 ASP A C 1
ATOM 1448 O O . ASP A 1 182 ? 12.962 21.058 6.751 1.00 43.25 182 ASP A O 1
ATOM 1452 N N . GLU A 1 183 ? 13.142 18.917 7.397 1.00 39.78 183 GLU A N 1
ATOM 1453 C CA . GLU A 1 183 ? 13.703 19.192 8.743 1.00 39.78 183 GLU A CA 1
ATOM 1454 C C . GLU A 1 183 ? 15.128 18.664 8.945 1.00 39.78 183 GLU A C 1
ATOM 1456 O O . GLU A 1 183 ? 15.344 17.439 8.771 1.00 39.78 183 GLU A O 1
#

Foldseek 3Di:
DDPDQALQQVVCLQLVNQRCQVQAPCSVVSSVPDPQWDKDKDKDFDQCPCVVPVPPDRGKTKMKMKTKGQDGSDPPAGFRMKIWIWIWIDDPPDIGTDDIKIKTWHQDDVSLVVVVVVVLVVQVVNFPDWDWDQDPAFGIKIKGAPDDVPDGGQGIKMWTWDQDPVPRTTMIIIDRHDPVPVD

Secondary structure (DSSP, 8-state):
-PPPPPHHHHHHHHTTT---TT-STHHHHHHHT-TT-EEEEEEEE-TTHHHHTT-S-S-EEEEEEEEEESS-SSTT---SEEEEEEEEEEESS-EEEEEEEEEEEESSHHHHHHHHHHHHHHHHTT-SEEEEEEETTTEEEEEEE---TT--S--EEEEEEEE-TTT-SEEEEEEE--GGGG-

Radius of gyration: 17.23 Å; chains: 1; bounding box: 40×37×51 Å

Sequence (183 aa):
MSQSTTFSQRVNELFFGVDISNKSASLLDSLLSIPQLHHSDNGVRQWNLNVAMEMKSDKAWSSRHQFSFSESPLPDLQIEMGTIEVTLGETDSVKKLLNLNWHVQFSDKVSATKYFDKLKQLFGDLATKKKFEKDKDIGNIAQFSTRNPVDTGVRDITLFLGKSPMTNKYQVSLMLGTEFMDE

pLDDT: mean 85.08, std 12.93, range [37.59, 97.06]

Organism: NCBI:txid661481